Protein AF-A0A507BYJ5-F1 (afdb_monomer)

Secondary structure (DSSP, 8-state):
----PPPSSPPPHHHHHHHHSPPPGGGGSBPPPPTTS-TTSPPP--BSS-HHHHHHHHHHHHHTT--HHHH-TTS------------------HHHHHHHHHHHHHHHHHHHHHHHHHHHHHHHHHHHHHTS-----

Mean predicted aligned error: 16.83 Å

Solvent-accessible surface area (backbone atoms only — not comparable to full-atom values): 8728 Å² total; per-residue (Å²): 132,86,83,82,72,81,67,96,59,82,83,50,70,69,45,52,52,42,65,76,50,68,73,61,65,70,38,65,38,65,47,76,82,62,86,89,55,62,85,87,57,91,79,78,75,48,45,78,51,47,68,66,60,50,51,49,41,43,54,49,32,46,75,70,72,42,60,44,71,75,74,38,80,57,57,77,75,73,70,68,76,62,75,72,80,72,74,62,77,74,77,69,60,66,69,60,60,49,46,58,58,48,52,53,53,49,53,58,48,60,69,48,42,66,60,52,52,52,51,51,54,50,52,53,49,52,52,55,59,72,65,54,75,87,74,92,124

Radius of gyration: 38.82 Å; Cα contacts (8 Å, |Δi|>4): 51; chains: 1; bounding box: 71×46×108 Å

Organism: NCBI:txid1806994

pLDDT: mean 78.07, std 11.94, range [41.19, 93.31]

Foldseek 3Di:
DPDQDDDPDDDDPVLVVCLVVPDDLQLQDFDDDDPPDPPPDDDDRDRNQDPVSLVSNCSVCVVVVHDCCVSHVNHPPPPPVPVPPCPVVPPDDPVVVVVVVVVVVVVVVVVCVVVVVVVVVVVVVVVVVVPPDPDDD

Structure (mmCIF, N/CA/C/O backbone):
data_AF-A0A507BYJ5-F1
#
_entry.id   AF-A0A507BYJ5-F1
#
loop_
_atom_site.group_PDB
_atom_site.id
_atom_site.type_symbol
_atom_site.label_atom_id
_atom_site.label_alt_id
_atom_site.label_comp_id
_atom_site.label_asym_id
_atom_site.label_entity_id
_atom_site.label_seq_id
_atom_site.pdbx_PDB_ins_code
_atom_site.Cartn_x
_atom_site.Cartn_y
_atom_site.Cartn_z
_atom_site.occupancy
_atom_site.B_iso_or_equiv
_atom_site.auth_seq_id
_atom_site.auth_comp_id
_atom_site.auth_asym_id
_atom_site.auth_atom_id
_atom_site.pdbx_PDB_model_num
ATOM 1 N N . MET A 1 1 ? 11.817 -17.003 2.195 1.00 41.19 1 MET A N 1
ATOM 2 C CA . MET A 1 1 ? 11.509 -17.095 0.751 1.00 41.19 1 MET A CA 1
ATOM 3 C C . MET A 1 1 ? 10.230 -16.314 0.474 1.00 41.19 1 MET A C 1
ATOM 5 O O . MET A 1 1 ? 9.255 -16.534 1.181 1.00 41.19 1 MET A O 1
ATOM 9 N N . ARG A 1 2 ? 10.224 -15.365 -0.475 1.00 55.34 2 ARG A N 1
ATOM 10 C CA . ARG A 1 2 ? 8.970 -14.740 -0.938 1.00 55.34 2 ARG A CA 1
ATOM 11 C C . ARG A 1 2 ? 8.248 -15.761 -1.820 1.00 55.34 2 ARG A C 1
ATOM 13 O O . ARG A 1 2 ? 8.829 -16.216 -2.798 1.00 55.34 2 ARG A O 1
ATOM 20 N N . TYR A 1 3 ? 7.020 -16.131 -1.470 1.00 53.47 3 TYR A N 1
ATOM 21 C CA . TYR A 1 3 ? 6.200 -16.995 -2.317 1.00 53.47 3 TYR A CA 1
ATOM 22 C C . TYR A 1 3 ? 5.860 -16.246 -3.607 1.00 53.47 3 TYR A C 1
ATOM 24 O O . TYR A 1 3 ? 5.160 -15.231 -3.566 1.00 53.47 3 TYR A O 1
ATOM 32 N N . MET A 1 4 ? 6.362 -16.724 -4.745 1.00 57.75 4 MET A N 1
ATOM 33 C CA . MET A 1 4 ? 5.900 -16.236 -6.039 1.00 57.75 4 MET A CA 1
ATOM 34 C C . MET A 1 4 ? 4.479 -16.721 -6.256 1.00 57.75 4 MET A C 1
ATOM 36 O O . MET A 1 4 ? 4.217 -17.918 -6.340 1.00 57.75 4 MET A O 1
ATOM 40 N N . ARG A 1 5 ? 3.544 -15.776 -6.320 1.00 66.38 5 ARG A N 1
ATOM 41 C CA . ARG A 1 5 ? 2.205 -16.065 -6.814 1.00 66.38 5 ARG A CA 1
ATOM 42 C C . ARG A 1 5 ? 2.271 -16.029 -8.329 1.00 66.38 5 ARG A C 1
ATOM 44 O O . ARG A 1 5 ? 2.596 -14.985 -8.892 1.00 66.38 5 ARG A O 1
ATOM 51 N N . PHE A 1 6 ? 1.953 -17.152 -8.964 1.00 68.94 6 PHE A N 1
ATOM 52 C CA . PHE A 1 6 ? 1.714 -17.164 -10.399 1.00 68.94 6 PHE A CA 1
ATOM 53 C C . PHE A 1 6 ? 0.636 -16.122 -10.729 1.00 68.94 6 PHE A C 1
ATOM 55 O O . PHE A 1 6 ? -0.379 -16.043 -10.022 1.00 68.94 6 PHE A O 1
ATOM 62 N N . PRO A 1 7 ? 0.870 -15.267 -11.735 1.00 72.62 7 PRO A N 1
ATOM 63 C CA . PRO A 1 7 ? -0.080 -14.233 -12.092 1.00 72.62 7 PRO A CA 1
ATOM 64 C C . PRO A 1 7 ? -1.361 -14.892 -12.611 1.00 72.62 7 PRO A C 1
ATOM 66 O O . PRO A 1 7 ? -1.322 -15.903 -13.308 1.00 72.62 7 PRO A O 1
ATOM 69 N N . LYS A 1 8 ? -2.515 -14.322 -12.250 1.00 80.69 8 LYS A N 1
ATOM 70 C CA . LYS A 1 8 ? -3.825 -14.829 -12.697 1.00 80.69 8 LYS A CA 1
ATOM 71 C C . LYS A 1 8 ? -4.033 -14.654 -14.202 1.00 80.69 8 LYS A C 1
ATOM 73 O O . LYS A 1 8 ? -4.816 -15.380 -14.799 1.00 80.69 8 LYS A O 1
ATOM 78 N N . THR A 1 9 ? -3.357 -13.673 -14.785 1.00 82.06 9 THR A N 1
ATOM 79 C CA . THR A 1 9 ? -3.385 -13.356 -16.210 1.00 82.06 9 THR A CA 1
ATOM 80 C C . THR A 1 9 ? -1.970 -13.441 -16.767 1.00 82.06 9 THR A C 1
ATOM 82 O O . THR A 1 9 ? -1.030 -13.054 -16.064 1.00 82.06 9 THR A O 1
ATOM 85 N N . PRO A 1 10 ? -1.796 -13.914 -18.011 1.00 82.56 10 PRO A N 1
ATOM 86 C CA . PRO A 1 10 ? -0.491 -13.892 -18.648 1.00 82.56 10 PRO A CA 1
ATOM 87 C C . PRO A 1 10 ? 0.017 -12.447 -18.765 1.00 82.56 10 PRO A C 1
ATOM 89 O O . PRO A 1 10 ? -0.785 -11.504 -18.806 1.00 82.56 10 PRO A O 1
ATOM 92 N N . PRO A 1 11 ? 1.341 -12.252 -18.800 1.00 84.62 11 PRO A N 1
ATOM 93 C CA . PRO A 1 11 ? 1.901 -10.932 -19.014 1.00 84.62 11 PRO A CA 1
ATOM 94 C C . PRO A 1 11 ? 1.516 -10.384 -20.382 1.00 84.62 11 PRO A C 1
ATOM 96 O O . PRO A 1 11 ? 1.477 -11.108 -21.371 1.00 84.62 11 PRO A O 1
ATOM 99 N N . SER A 1 12 ? 1.246 -9.084 -20.429 1.00 88.75 12 SER A N 1
ATOM 100 C CA . SER A 1 12 ? 0.931 -8.391 -21.678 1.00 88.75 12 SER A CA 1
ATOM 101 C C . SER A 1 12 ? 2.126 -8.369 -22.643 1.00 88.75 12 SER A C 1
ATOM 103 O O . SER A 1 12 ? 3.280 -8.290 -22.210 1.00 88.75 12 SER A O 1
ATOM 105 N N . ASP A 1 13 ? 1.867 -8.299 -23.948 1.00 88.88 13 ASP A N 1
ATOM 106 C CA . ASP A 1 13 ? 2.921 -8.136 -24.965 1.00 88.88 13 ASP A CA 1
ATOM 107 C C . ASP A 1 13 ? 3.791 -6.905 -24.700 1.00 88.88 13 ASP A C 1
ATOM 109 O O . ASP A 1 13 ? 5.009 -6.926 -24.867 1.00 88.88 13 ASP A O 1
ATOM 113 N N . ARG A 1 14 ? 3.177 -5.833 -24.184 1.00 86.81 14 ARG A N 1
ATOM 114 C CA . ARG A 1 14 ? 3.893 -4.629 -23.760 1.00 86.81 14 ARG A CA 1
ATOM 115 C C . ARG A 1 14 ? 4.905 -4.925 -22.655 1.00 86.81 14 ARG A C 1
ATOM 117 O O . ARG A 1 14 ? 6.011 -4.402 -22.705 1.00 86.81 14 ARG A O 1
ATOM 124 N N . THR A 1 15 ? 4.542 -5.727 -21.654 1.00 86.44 15 THR A N 1
ATOM 125 C CA . THR A 1 15 ? 5.474 -6.112 -20.581 1.00 86.44 15 THR A CA 1
ATOM 126 C C . THR A 1 15 ? 6.597 -6.994 -21.105 1.00 86.44 15 THR A C 1
ATOM 128 O O . THR A 1 15 ? 7.743 -6.754 -20.746 1.00 86.44 15 THR A O 1
ATOM 131 N N . LEU A 1 16 ? 6.307 -7.927 -22.016 1.00 88.38 16 LEU A N 1
ATOM 132 C CA . LEU A 1 16 ? 7.328 -8.768 -22.646 1.00 88.38 16 LEU A CA 1
ATOM 133 C C . LEU A 1 16 ? 8.323 -7.934 -23.465 1.00 88.38 16 LEU A C 1
ATOM 135 O O . LEU A 1 16 ? 9.533 -8.074 -23.299 1.00 88.38 16 LEU A O 1
ATOM 139 N N . ALA A 1 17 ? 7.826 -6.982 -24.258 1.00 88.44 17 ALA A N 1
ATOM 140 C CA . ALA A 1 17 ? 8.663 -6.066 -25.029 1.00 88.44 17 ALA A CA 1
ATOM 141 C C . ALA A 1 17 ? 9.574 -5.196 -24.144 1.00 88.44 17 ALA A C 1
ATOM 143 O O . ALA A 1 17 ? 10.690 -4.870 -24.541 1.00 88.44 17 ALA A O 1
ATOM 144 N N . LEU A 1 18 ? 9.120 -4.819 -22.943 1.00 87.00 18 LEU A N 1
ATOM 145 C CA . LEU A 1 18 ? 9.914 -4.041 -21.985 1.00 87.00 18 LEU A CA 1
ATOM 146 C C . LEU A 1 18 ? 10.977 -4.882 -21.259 1.00 87.00 18 LEU A C 1
ATOM 148 O O . LEU A 1 18 ? 11.958 -4.324 -20.772 1.00 87.00 18 LEU A O 1
ATOM 152 N N . ILE A 1 19 ? 10.791 -6.201 -21.156 1.00 85.75 19 ILE A N 1
ATOM 153 C CA . ILE A 1 19 ? 11.807 -7.114 -20.606 1.00 85.75 19 ILE A CA 1
ATOM 154 C C . ILE A 1 19 ? 12.930 -7.320 -21.622 1.00 85.75 19 ILE A C 1
ATOM 156 O O . ILE A 1 19 ? 14.098 -7.304 -21.239 1.00 85.75 19 ILE A O 1
ATOM 160 N N . ASP A 1 20 ? 12.570 -7.481 -22.898 1.00 87.50 20 ASP A N 1
ATOM 161 C CA . ASP A 1 20 ? 13.517 -7.608 -24.010 1.00 87.50 20 ASP A CA 1
ATOM 162 C C . ASP A 1 20 ? 14.296 -6.299 -24.228 1.00 87.50 20 ASP A C 1
ATOM 164 O O . ASP A 1 20 ? 15.525 -6.271 -24.270 1.00 87.50 20 ASP A O 1
ATOM 168 N N . LYS A 1 21 ? 13.580 -5.167 -24.265 1.00 87.25 21 LYS A N 1
ATOM 169 C CA . LYS A 1 21 ? 14.160 -3.828 -24.431 1.00 87.25 21 LYS A CA 1
ATOM 170 C C . LYS A 1 21 ? 14.108 -3.055 -23.124 1.00 87.25 21 LYS A C 1
ATOM 172 O O . LYS A 1 21 ? 13.168 -2.298 -22.870 1.00 87.25 21 LYS A O 1
ATOM 177 N N . ILE A 1 22 ? 15.159 -3.220 -22.324 1.00 83.44 22 ILE A N 1
ATOM 178 C CA . ILE A 1 22 ? 15.270 -2.604 -20.999 1.00 83.44 22 ILE A CA 1
ATOM 179 C C . ILE A 1 22 ? 15.063 -1.074 -21.093 1.00 83.44 22 ILE A C 1
ATOM 181 O O . ILE A 1 22 ? 15.803 -0.383 -21.804 1.00 83.44 22 ILE A O 1
ATOM 185 N N . PRO A 1 23 ? 14.081 -0.510 -20.362 1.00 83.38 23 PRO A N 1
ATOM 186 C CA . PRO A 1 23 ? 13.827 0.924 -20.343 1.00 83.38 23 PRO A CA 1
ATOM 187 C C . PRO A 1 23 ? 15.013 1.720 -19.798 1.00 83.38 23 PRO A C 1
ATOM 189 O O . PRO A 1 23 ? 15.694 1.299 -18.860 1.00 83.38 23 PRO A O 1
ATOM 192 N N . LYS A 1 24 ? 15.200 2.939 -20.316 1.00 83.75 24 LYS A N 1
ATOM 193 C CA . LYS A 1 24 ? 16.185 3.892 -19.782 1.00 83.75 24 LYS A CA 1
ATOM 194 C C . LYS A 1 24 ? 15.873 4.240 -18.321 1.00 83.75 24 LYS A C 1
ATOM 196 O O . LYS A 1 24 ? 14.711 4.323 -17.929 1.00 83.75 24 LYS A O 1
ATOM 201 N N . ALA A 1 25 ? 16.907 4.569 -17.546 1.00 79.69 25 ALA A N 1
ATOM 202 C CA . ALA A 1 25 ? 16.799 4.954 -16.133 1.00 79.69 25 ALA A CA 1
ATOM 203 C C . ALA A 1 25 ? 15.774 6.075 -15.857 1.00 79.69 25 ALA A C 1
ATOM 205 O O . ALA A 1 25 ? 15.150 6.124 -14.798 1.00 79.69 25 ALA A O 1
ATOM 206 N N . THR A 1 26 ? 15.589 6.981 -16.819 1.00 79.56 26 THR A N 1
ATOM 207 C CA . THR A 1 26 ? 14.637 8.096 -16.741 1.00 79.56 26 THR A CA 1
ATOM 208 C C . THR A 1 26 ? 13.178 7.645 -16.725 1.00 79.56 26 THR A C 1
ATOM 210 O O . THR A 1 26 ? 12.343 8.361 -16.181 1.00 79.56 26 THR A O 1
ATOM 213 N N . ALA A 1 27 ? 12.865 6.463 -17.259 1.00 82.50 27 ALA A N 1
ATOM 214 C CA . ALA A 1 27 ? 11.498 5.954 -17.340 1.00 82.50 27 ALA A CA 1
ATOM 215 C C . ALA A 1 27 ? 10.934 5.524 -15.971 1.00 82.50 27 ALA A C 1
ATOM 217 O O . ALA A 1 27 ? 9.716 5.535 -15.773 1.00 82.50 27 ALA A O 1
ATOM 218 N N . TYR A 1 28 ? 11.816 5.194 -15.022 1.00 79.31 28 TYR A N 1
ATOM 219 C CA . TYR A 1 28 ? 11.471 4.795 -13.653 1.00 79.31 28 TYR A CA 1
ATOM 220 C C . TYR A 1 28 ? 11.324 5.981 -12.694 1.00 79.31 28 TYR A C 1
ATOM 222 O O . TYR A 1 28 ? 10.762 5.839 -11.609 1.00 79.31 28 TYR A O 1
ATOM 230 N N . LYS A 1 29 ? 11.837 7.158 -13.072 1.00 79.25 29 LYS A N 1
ATOM 231 C CA . LYS A 1 29 ? 11.838 8.352 -12.223 1.00 79.25 29 LYS A CA 1
ATOM 232 C C . LYS A 1 29 ? 10.622 9.233 -12.527 1.00 79.25 29 LYS A C 1
ATOM 234 O O . LYS A 1 29 ? 10.192 9.318 -13.680 1.00 79.25 29 LYS A O 1
ATOM 239 N N . PRO A 1 30 ? 10.055 9.917 -11.518 1.00 79.12 30 PRO A N 1
ATOM 240 C CA . PRO A 1 30 ? 9.009 10.900 -11.758 1.00 79.12 30 PRO A CA 1
ATOM 241 C C . PRO A 1 30 ? 9.549 12.025 -12.638 1.00 79.12 30 PRO A C 1
ATOM 243 O O . PRO A 1 30 ? 10.633 12.558 -12.393 1.00 79.12 30 PRO A O 1
ATOM 246 N N . ARG A 1 31 ? 8.776 12.399 -13.660 1.00 80.31 31 ARG A N 1
ATOM 247 C CA . ARG A 1 31 ? 9.151 13.482 -14.565 1.00 80.31 31 ARG A CA 1
ATOM 248 C C . ARG A 1 31 ? 9.183 14.803 -13.799 1.00 80.31 31 ARG A C 1
ATOM 250 O O . ARG A 1 31 ? 8.217 15.165 -13.114 1.00 80.31 31 ARG A O 1
ATOM 257 N N . THR A 1 32 ? 10.296 15.520 -13.920 1.00 80.25 32 THR A N 1
ATOM 258 C CA . THR A 1 32 ? 10.415 16.884 -13.409 1.00 80.25 32 THR A CA 1
ATOM 259 C C . THR A 1 32 ? 9.459 17.800 -14.163 1.00 80.25 32 THR A C 1
ATOM 261 O O . THR A 1 32 ? 9.127 17.563 -15.328 1.00 80.25 32 THR A O 1
ATOM 264 N N . ARG A 1 33 ? 8.964 18.830 -13.472 1.00 80.50 33 ARG A N 1
ATOM 265 C CA . ARG A 1 33 ? 8.148 19.861 -14.110 1.00 80.50 33 ARG A CA 1
ATOM 266 C C . ARG A 1 33 ? 9.005 20.555 -15.182 1.00 80.50 33 ARG A C 1
ATOM 268 O O . ARG A 1 33 ? 10.131 20.931 -14.856 1.00 80.50 33 ARG A O 1
ATOM 275 N N . PRO A 1 34 ? 8.517 20.709 -16.425 1.00 82.44 34 PRO A N 1
ATOM 276 C CA . PRO A 1 34 ? 9.224 21.489 -17.431 1.00 82.44 34 PRO A CA 1
ATOM 277 C C . PRO A 1 34 ?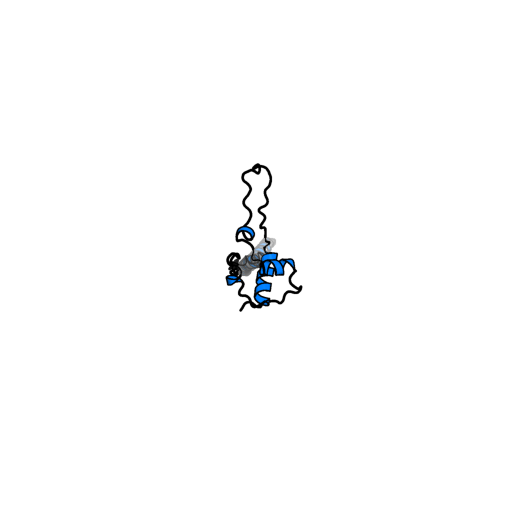 9.346 22.945 -16.972 1.00 82.44 34 PRO A C 1
ATOM 279 O O . PRO A 1 34 ? 8.394 23.492 -16.415 1.00 82.44 34 PRO A O 1
ATOM 282 N N . VAL A 1 35 ? 10.515 23.549 -17.194 1.00 79.69 35 VAL A N 1
ATOM 283 C CA . VAL A 1 35 ? 10.825 24.919 -16.745 1.00 79.69 35 VAL A CA 1
ATOM 284 C C . VAL A 1 35 ? 9.937 25.946 -17.453 1.00 79.69 35 VAL A C 1
ATOM 286 O O . VAL A 1 35 ? 9.487 26.900 -16.829 1.00 79.69 35 VAL A O 1
ATOM 289 N N . ASP A 1 36 ? 9.583 25.678 -18.710 1.00 82.44 36 ASP A N 1
ATOM 290 C CA . ASP A 1 36 ? 8.764 26.562 -19.550 1.00 82.44 36 ASP A CA 1
ATOM 291 C C . ASP A 1 36 ? 7.272 26.556 -19.170 1.00 82.44 36 ASP A C 1
ATOM 293 O O . ASP A 1 36 ? 6.470 27.323 -19.706 1.00 82.44 36 ASP A O 1
ATOM 297 N N . LEU A 1 37 ? 6.860 25.671 -18.256 1.00 80.50 37 LEU A N 1
ATOM 298 C CA . LEU A 1 37 ? 5.459 25.518 -17.888 1.00 80.50 37 LEU A CA 1
ATOM 299 C C . LEU A 1 37 ? 5.082 26.474 -16.756 1.00 80.50 37 LEU A C 1
ATOM 301 O O . LEU A 1 37 ? 5.407 26.219 -15.592 1.00 80.50 37 LEU A O 1
ATOM 305 N N . ASN A 1 38 ? 4.312 27.510 -17.105 1.00 81.31 38 ASN A N 1
ATOM 306 C CA . ASN A 1 38 ? 3.801 28.545 -16.202 1.00 81.31 38 ASN A CA 1
ATOM 307 C C . ASN A 1 38 ? 3.394 27.983 -14.827 1.00 81.31 38 ASN A C 1
ATOM 309 O O . ASN A 1 38 ? 2.554 27.082 -14.757 1.00 81.31 38 ASN A O 1
ATOM 313 N N . SER A 1 39 ? 3.983 28.517 -13.750 1.00 78.44 39 SER A N 1
ATOM 314 C CA . SER A 1 39 ? 3.877 28.041 -12.359 1.00 78.44 39 SER A CA 1
ATOM 315 C C . SER A 1 39 ? 2.444 27.820 -11.872 1.00 78.44 39 SER A C 1
ATOM 317 O O . SER A 1 39 ? 2.211 26.898 -11.086 1.00 78.44 39 SER A O 1
ATOM 319 N N . TYR A 1 40 ? 1.493 28.599 -12.391 1.00 78.44 40 TYR A N 1
ATOM 320 C CA . TYR A 1 40 ? 0.074 28.552 -12.028 1.00 78.44 40 TYR A CA 1
ATOM 321 C C . TYR A 1 40 ? -0.700 27.371 -12.625 1.00 78.44 40 TYR A C 1
ATOM 323 O O . TYR A 1 40 ? -1.787 27.052 -12.149 1.00 78.44 40 TYR A O 1
ATOM 331 N N . LEU A 1 41 ? -0.157 26.687 -13.638 1.00 79.56 41 LEU A N 1
ATOM 332 C CA . LEU A 1 41 ? -0.785 25.480 -14.167 1.00 79.56 41 LEU A CA 1
ATOM 333 C C . LEU A 1 41 ? -0.514 24.288 -13.236 1.00 79.56 41 LEU A C 1
ATOM 335 O O . LEU A 1 41 ? 0.642 24.062 -12.851 1.00 79.56 41 LEU A O 1
ATOM 339 N N . PRO A 1 42 ? -1.542 23.495 -12.887 1.00 75.62 42 PRO A N 1
ATOM 340 C CA . PRO A 1 42 ? -1.355 22.289 -12.098 1.00 75.62 42 PRO A CA 1
ATOM 341 C C . PRO A 1 42 ? -0.528 21.270 -12.892 1.00 75.62 42 PRO A C 1
ATOM 343 O O . PRO A 1 42 ? -0.939 20.794 -13.948 1.00 75.62 42 PRO A O 1
ATOM 346 N N . TRP A 1 43 ? 0.643 20.904 -12.369 1.00 77.25 43 TRP A N 1
ATOM 347 C CA . TRP A 1 43 ? 1.486 19.850 -12.934 1.00 77.25 43 TRP A CA 1
ATOM 348 C C . TRP A 1 43 ? 1.345 18.567 -12.120 1.00 77.25 43 TRP A C 1
ATOM 350 O O . TRP A 1 43 ? 1.666 18.533 -10.929 1.00 77.25 43 TRP A O 1
ATOM 360 N N . ARG A 1 44 ? 0.911 17.479 -12.763 1.00 74.75 44 ARG A N 1
ATOM 361 C CA . ARG A 1 44 ? 0.950 16.144 -12.158 1.00 74.75 44 ARG A CA 1
ATOM 362 C C . ARG A 1 44 ? 2.300 15.503 -12.455 1.00 74.75 44 ARG A C 1
ATOM 364 O O . ARG A 1 44 ? 2.664 15.318 -13.612 1.00 74.75 44 ARG A O 1
ATOM 371 N N . LYS A 1 45 ? 3.030 15.123 -11.404 1.00 74.00 45 LYS A N 1
ATOM 372 C CA . LYS A 1 45 ? 4.238 14.299 -11.538 1.00 74.00 45 LYS A CA 1
ATOM 373 C C . LYS A 1 45 ? 3.830 12.928 -12.074 1.00 74.00 45 LYS A C 1
ATOM 375 O O . LYS A 1 45 ? 3.281 12.113 -11.340 1.00 74.00 45 LYS A O 1
ATOM 380 N N . THR A 1 46 ? 4.080 12.685 -13.352 1.00 71.00 46 THR A N 1
ATOM 381 C CA . THR A 1 46 ? 3.850 11.383 -13.982 1.00 71.00 46 THR A CA 1
ATOM 382 C C . THR A 1 46 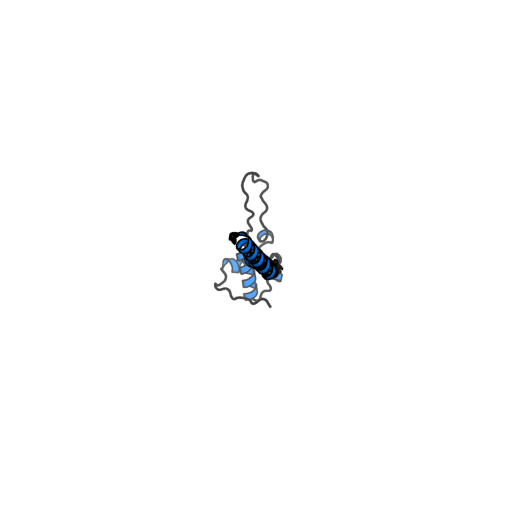? 5.154 10.600 -14.042 1.00 71.00 46 THR A C 1
ATOM 384 O O . THR A 1 46 ? 6.196 11.154 -14.399 1.00 71.00 46 THR A O 1
ATOM 387 N N . ILE A 1 47 ? 5.095 9.308 -13.733 1.00 76.62 47 ILE A N 1
ATOM 388 C CA . ILE A 1 47 ? 6.170 8.355 -14.030 1.00 76.62 47 ILE A CA 1
ATOM 389 C C . ILE A 1 47 ? 5.828 7.713 -15.380 1.00 76.62 47 ILE A C 1
ATOM 391 O O . ILE A 1 47 ? 4.664 7.394 -15.616 1.00 76.62 47 ILE A O 1
ATOM 395 N N . GLN A 1 48 ? 6.805 7.554 -16.281 1.00 78.25 48 GLN A N 1
ATOM 396 C CA . GLN A 1 48 ? 6.552 6.954 -17.602 1.00 78.25 48 GLN A CA 1
ATOM 397 C C . GLN A 1 48 ? 6.152 5.476 -17.489 1.00 78.25 48 GLN A C 1
ATOM 399 O O . GLN A 1 48 ? 5.269 5.014 -18.211 1.00 78.25 48 GLN A O 1
ATOM 404 N N . LEU A 1 49 ? 6.779 4.748 -16.561 1.00 83.50 49 LEU A N 1
ATOM 405 C CA . LEU A 1 49 ? 6.409 3.386 -16.189 1.00 83.50 49 LEU A CA 1
ATOM 406 C C . LEU A 1 49 ? 5.669 3.394 -14.859 1.00 83.50 49 LEU A C 1
ATOM 408 O O . LEU A 1 49 ? 6.243 3.721 -13.821 1.00 83.50 49 LEU A O 1
ATOM 412 N N . SER A 1 50 ? 4.397 3.009 -14.884 1.00 83.00 50 SER A N 1
ATOM 413 C CA . SER A 1 50 ? 3.607 2.874 -13.663 1.00 83.00 50 SER A CA 1
ATOM 414 C C . SER A 1 50 ? 4.188 1.798 -12.738 1.00 83.00 50 SER A C 1
ATOM 416 O O . SER A 1 50 ? 4.823 0.847 -13.198 1.00 83.00 50 SER A O 1
ATOM 418 N N . TYR A 1 51 ? 3.946 1.924 -11.432 1.00 82.06 51 TYR A N 1
ATOM 419 C CA . TYR A 1 51 ? 4.411 0.939 -10.453 1.00 82.06 51 TYR A CA 1
ATOM 420 C C . TYR A 1 51 ? 3.864 -0.470 -10.730 1.00 82.06 51 TYR A C 1
ATOM 422 O O . TYR A 1 51 ? 4.579 -1.451 -10.558 1.00 82.06 51 TYR A O 1
ATOM 430 N N . THR A 1 52 ? 2.624 -0.583 -11.209 1.00 82.62 52 THR A N 1
ATOM 431 C CA . THR A 1 52 ? 2.027 -1.878 -11.566 1.00 82.62 52 THR A CA 1
ATOM 432 C C . THR A 1 52 ? 2.766 -2.519 -12.736 1.00 82.62 52 THR A C 1
ATOM 434 O O . THR A 1 52 ? 3.171 -3.670 -12.638 1.00 82.62 52 THR A O 1
ATOM 437 N N . THR A 1 53 ? 3.060 -1.751 -13.789 1.00 84.69 53 THR A N 1
ATOM 438 C CA . THR A 1 53 ? 3.867 -2.232 -14.922 1.00 84.69 53 THR A CA 1
ATOM 439 C C . THR A 1 53 ? 5.266 -2.659 -14.479 1.00 84.69 53 TH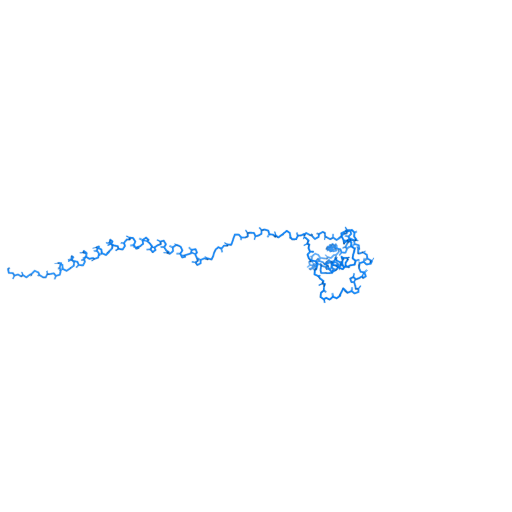R A C 1
ATOM 441 O O . THR A 1 53 ? 5.779 -3.666 -14.954 1.00 84.69 53 THR A O 1
ATOM 444 N N . GLN A 1 54 ? 5.878 -1.922 -13.549 1.00 84.75 54 GLN A N 1
ATOM 445 C CA . GLN A 1 54 ? 7.161 -2.310 -12.966 1.00 84.75 54 GLN A CA 1
ATOM 446 C C . GLN A 1 54 ? 7.033 -3.638 -12.189 1.00 84.75 54 GLN A C 1
ATOM 448 O O . GLN A 1 54 ? 7.816 -4.562 -12.387 1.00 84.75 54 GLN A O 1
ATOM 453 N N . GLN A 1 55 ? 6.012 -3.801 -11.351 1.00 83.00 55 GLN A N 1
ATOM 454 C CA . GLN A 1 55 ? 5.782 -5.063 -10.643 1.00 83.00 55 GLN A CA 1
ATOM 455 C C . GLN A 1 55 ? 5.599 -6.245 -11.606 1.00 83.00 55 GLN A C 1
ATOM 457 O O . GLN A 1 55 ? 6.148 -7.320 -11.365 1.00 83.00 55 GLN A O 1
ATOM 462 N N . ASP A 1 56 ? 4.867 -6.042 -12.699 1.00 85.69 56 ASP A N 1
ATOM 463 C CA . ASP A 1 56 ? 4.638 -7.078 -13.702 1.00 85.69 56 ASP A CA 1
ATOM 464 C C . ASP A 1 56 ? 5.938 -7.455 -14.413 1.00 85.69 56 ASP A C 1
ATOM 466 O O . ASP A 1 56 ? 6.253 -8.639 -14.500 1.00 85.69 56 ASP A O 1
ATOM 470 N N . MET A 1 57 ? 6.748 -6.478 -14.837 1.00 86.50 57 MET A N 1
ATOM 471 C CA . MET A 1 57 ? 8.086 -6.723 -15.401 1.00 86.50 57 MET A CA 1
ATOM 472 C C . MET A 1 57 ? 8.995 -7.490 -14.432 1.00 86.50 57 MET A C 1
ATOM 474 O O . MET A 1 57 ? 9.724 -8.392 -14.834 1.00 86.50 57 MET A O 1
ATOM 478 N N . TYR A 1 58 ? 8.937 -7.153 -13.144 1.00 85.62 58 TYR A N 1
ATOM 479 C CA . TYR A 1 58 ? 9.716 -7.834 -12.117 1.00 85.62 58 TYR A CA 1
ATOM 480 C C . TYR A 1 58 ? 9.284 -9.296 -11.982 1.00 85.62 58 TYR A C 1
ATOM 482 O O . TYR A 1 58 ? 10.111 -10.195 -12.072 1.00 85.62 58 TYR A O 1
ATOM 490 N N . ASN A 1 59 ? 7.984 -9.550 -11.825 1.00 84.62 59 ASN A N 1
ATOM 491 C CA . ASN A 1 59 ? 7.454 -10.903 -11.662 1.00 84.62 59 ASN A CA 1
ATOM 492 C C . ASN A 1 59 ? 7.708 -11.771 -12.902 1.00 84.62 59 ASN A C 1
ATOM 494 O O . ASN A 1 59 ? 8.061 -12.940 -12.783 1.00 84.62 59 ASN A O 1
ATOM 498 N N . THR A 1 60 ? 7.544 -11.197 -14.090 1.00 87.06 60 THR A N 1
ATOM 499 C CA . THR A 1 60 ? 7.740 -11.887 -15.372 1.00 87.06 60 THR A CA 1
ATOM 500 C C . THR A 1 60 ? 9.192 -12.228 -15.645 1.00 87.06 60 THR A C 1
ATOM 502 O O . THR A 1 60 ? 9.458 -13.340 -16.089 1.00 87.06 60 THR A O 1
ATOM 505 N N . ALA A 1 61 ? 10.131 -11.337 -15.317 1.00 86.56 61 ALA A N 1
ATOM 506 C CA . ALA A 1 61 ? 11.553 -11.655 -15.374 1.00 86.56 61 ALA A CA 1
ATOM 507 C C . ALA A 1 61 ? 11.878 -12.867 -14.491 1.00 86.56 61 ALA A C 1
ATOM 509 O O . ALA A 1 61 ? 12.571 -13.774 -14.945 1.00 86.56 61 ALA A O 1
ATOM 510 N N . ILE A 1 62 ? 11.299 -12.949 -13.285 1.00 84.94 62 ILE A N 1
ATOM 511 C CA . ILE A 1 62 ? 11.537 -14.118 -12.436 1.00 84.94 62 ILE A CA 1
ATOM 512 C C . ILE A 1 62 ? 10.902 -15.392 -13.006 1.00 84.94 62 ILE A C 1
ATOM 514 O O . ILE A 1 62 ? 11.525 -16.450 -12.966 1.00 84.94 62 ILE A O 1
ATOM 518 N N . LEU A 1 63 ? 9.688 -15.309 -13.563 1.00 85.50 63 LEU A N 1
ATOM 519 C CA . LEU A 1 63 ? 9.045 -16.448 -14.234 1.00 85.50 63 LEU A CA 1
ATOM 520 C C . LEU A 1 63 ? 9.859 -16.949 -15.434 1.00 85.50 63 LEU A C 1
ATOM 522 O O . LEU A 1 63 ? 9.871 -18.146 -15.702 1.00 85.50 63 LEU A O 1
ATOM 526 N N . ALA A 1 64 ? 10.558 -16.049 -16.125 1.00 84.75 64 ALA A N 1
ATOM 527 C CA . ALA A 1 64 ? 11.472 -16.375 -17.214 1.00 84.75 64 ALA A CA 1
ATOM 528 C C . ALA A 1 64 ? 12.843 -16.901 -16.734 1.00 84.75 64 ALA A C 1
ATOM 530 O O . ALA A 1 64 ? 13.704 -17.190 -17.560 1.00 84.75 64 ALA A O 1
ATOM 531 N N . GLY A 1 65 ? 13.072 -17.014 -15.420 1.00 83.38 65 GLY A N 1
ATOM 532 C CA . GLY A 1 65 ? 14.346 -17.458 -14.843 1.00 83.38 65 GLY A CA 1
ATOM 533 C C . GLY A 1 65 ? 15.453 -16.397 -14.853 1.00 83.38 65 GLY A C 1
ATOM 534 O O . GLY A 1 65 ? 16.611 -16.720 -14.595 1.00 83.38 65 GLY A O 1
ATOM 535 N N . LEU A 1 66 ? 15.120 -15.136 -15.134 1.00 85.00 66 LEU A N 1
ATOM 536 C CA . LEU A 1 66 ? 16.054 -14.01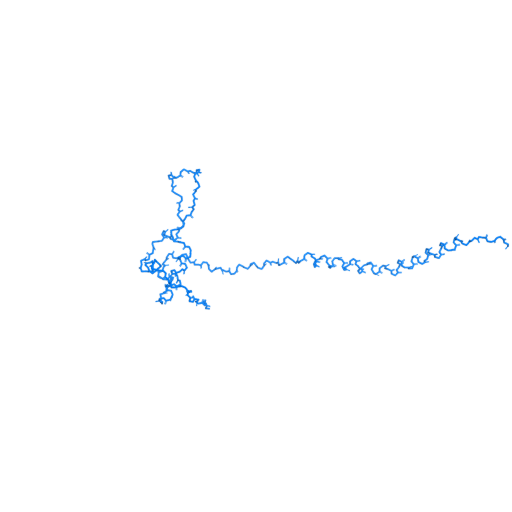2 -15.096 1.00 85.00 66 LEU A CA 1
ATOM 537 C C . LEU A 1 66 ? 16.125 -13.435 -13.676 1.00 85.00 66 LEU A C 1
ATOM 539 O O . LEU A 1 66 ? 15.118 -13.354 -12.974 1.00 85.00 66 LEU A O 1
ATOM 543 N N . ASP A 1 67 ? 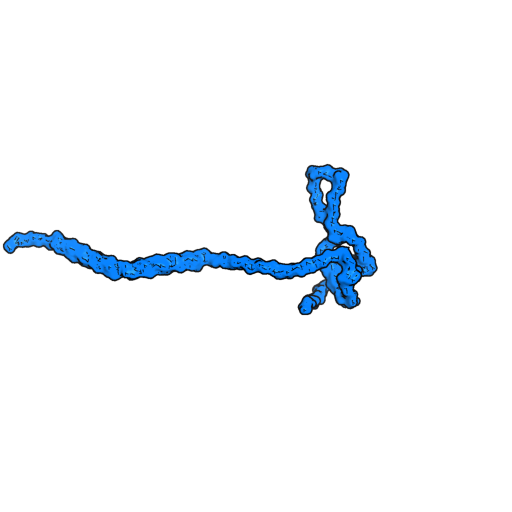17.309 -12.976 -13.263 1.00 84.75 67 ASP A N 1
ATOM 544 C CA . ASP A 1 67 ? 17.474 -12.205 -12.026 1.00 84.75 67 ASP A CA 1
ATOM 545 C C . ASP A 1 67 ? 17.062 -10.743 -12.283 1.00 84.75 67 ASP A C 1
ATOM 547 O O . ASP A 1 67 ? 17.806 -10.016 -12.951 1.00 84.75 67 ASP A O 1
ATOM 551 N N . PRO A 1 68 ? 15.910 -10.264 -11.770 1.00 81.44 68 PRO A N 1
ATOM 552 C CA . PRO A 1 68 ? 15.402 -8.939 -12.116 1.00 81.44 68 PRO A CA 1
ATOM 553 C C . PRO A 1 68 ? 16.289 -7.810 -11.594 1.00 81.44 68 PRO A C 1
ATOM 555 O O . PRO A 1 68 ? 16.280 -6.722 -12.158 1.00 81.44 68 PRO A O 1
ATOM 558 N N . ILE A 1 69 ? 17.046 -8.046 -10.517 1.00 80.69 69 ILE A N 1
ATOM 559 C CA . ILE A 1 69 ? 17.927 -7.032 -9.924 1.00 80.69 69 ILE A CA 1
ATOM 560 C C . ILE A 1 69 ? 19.125 -6.789 -10.845 1.00 80.69 69 ILE A C 1
ATOM 562 O O . ILE A 1 69 ? 19.546 -5.650 -11.034 1.00 80.69 69 ILE A O 1
ATOM 566 N N . LYS A 1 70 ? 19.649 -7.856 -11.456 1.00 79.88 70 LYS A N 1
ATOM 567 C CA . LYS A 1 70 ? 20.737 -7.765 -12.439 1.00 79.88 70 LYS A CA 1
ATOM 568 C C . LYS A 1 70 ? 20.234 -7.293 -13.799 1.00 79.88 70 LYS A C 1
ATOM 570 O O . LYS A 1 70 ? 20.896 -6.485 -14.444 1.00 79.88 70 LYS A O 1
ATOM 575 N N . HIS A 1 71 ? 19.068 -7.787 -14.216 1.00 80.50 71 HIS A N 1
ATOM 576 C CA . HIS A 1 71 ? 18.477 -7.488 -15.521 1.00 80.50 71 HIS A CA 1
ATOM 577 C C . HIS A 1 71 ? 17.986 -6.041 -15.608 1.00 80.50 71 HIS A C 1
ATOM 579 O O . HIS A 1 71 ? 18.186 -5.367 -16.614 1.00 80.50 71 HIS A O 1
ATOM 585 N N . PHE A 1 72 ? 17.412 -5.512 -14.526 1.00 81.50 72 PHE A N 1
ATOM 586 C CA . PHE A 1 72 ? 16.946 -4.133 -14.459 1.00 81.50 72 PHE A CA 1
ATOM 587 C C . PHE A 1 72 ? 17.804 -3.298 -13.501 1.00 81.50 72 PHE A C 1
ATOM 589 O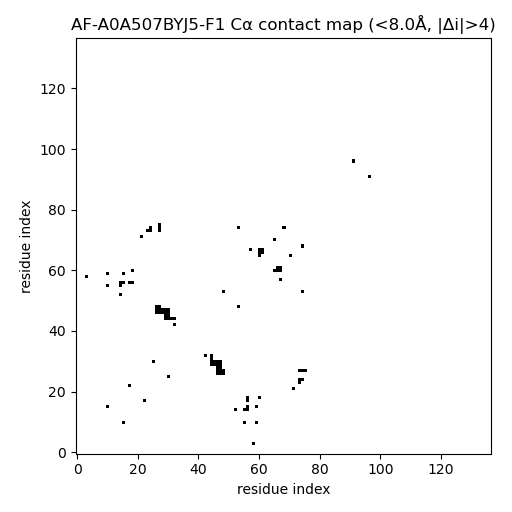 O . PHE A 1 72 ? 17.405 -3.004 -12.378 1.00 81.50 72 PHE A O 1
ATOM 596 N N . GLN A 1 73 ? 18.959 -2.826 -13.979 1.00 70.56 73 GLN A N 1
ATOM 597 C CA . GLN A 1 73 ? 19.917 -2.015 -13.198 1.00 70.56 73 GLN A CA 1
ATOM 598 C C . GLN A 1 73 ? 19.318 -0.773 -12.509 1.00 70.56 73 GLN A C 1
ATOM 600 O O . GLN A 1 73 ? 19.873 -0.269 -11.537 1.00 70.56 73 GLN A O 1
ATOM 605 N N . HIS A 1 74 ? 18.202 -0.253 -13.024 1.00 69.94 74 HIS A N 1
ATOM 606 C CA . HIS A 1 74 ? 17.581 0.992 -12.565 1.00 69.94 74 HIS A CA 1
ATOM 607 C C . HIS A 1 74 ? 16.207 0.784 -11.942 1.00 69.94 74 HIS A C 1
ATOM 609 O O . HIS A 1 74 ? 15.483 1.763 -11.732 1.00 69.94 74 HIS A O 1
ATOM 615 N N . PHE A 1 75 ? 15.820 -0.466 -11.678 1.00 70.31 75 PHE A N 1
ATOM 616 C CA . PHE A 1 75 ? 14.591 -0.695 -10.944 1.00 70.31 75 PHE A CA 1
ATOM 617 C C . PHE A 1 75 ? 14.699 -0.004 -9.591 1.00 70.31 75 PHE A C 1
ATOM 619 O O . PHE A 1 75 ? 15.731 -0.149 -8.925 1.00 70.31 75 PHE A O 1
ATOM 626 N N . PRO A 1 76 ? 13.672 0.750 -9.162 1.00 64.44 76 PRO A N 1
ATOM 627 C CA . PRO A 1 76 ? 13.639 1.185 -7.784 1.00 64.44 76 PRO A CA 1
ATOM 628 C C . PRO A 1 76 ? 13.702 -0.093 -6.959 1.00 64.44 76 PRO A C 1
ATOM 630 O O . PRO A 1 76 ? 12.812 -0.940 -7.073 1.00 64.44 76 PRO A O 1
ATOM 633 N N . VAL A 1 77 ? 14.792 -0.264 -6.198 1.00 59.25 77 VAL A N 1
ATOM 634 C CA . VAL A 1 77 ? 14.889 -1.313 -5.186 1.00 59.25 77 VAL A CA 1
ATOM 635 C C . VAL A 1 77 ? 13.588 -1.189 -4.433 1.00 59.25 77 VAL A C 1
ATOM 637 O O . VAL A 1 77 ? 13.329 -0.134 -3.849 1.00 59.25 77 VAL A O 1
ATOM 640 N N . GLN A 1 78 ? 12.716 -2.194 -4.565 1.00 58.50 78 GLN A N 1
ATOM 641 C CA . GLN A 1 78 ? 11.501 -2.197 -3.787 1.00 58.50 78 GLN A CA 1
ATOM 642 C C . GLN A 1 78 ? 12.010 -2.116 -2.373 1.00 58.50 78 GLN A C 1
ATOM 644 O O . GLN A 1 78 ? 12.623 -3.073 -1.894 1.00 58.50 78 GLN A O 1
ATOM 649 N N . ALA A 1 79 ? 11.819 -0.953 -1.746 1.00 47.91 79 ALA A N 1
ATOM 650 C CA . ALA A 1 79 ? 11.807 -0.882 -0.315 1.00 47.91 79 ALA A CA 1
ATOM 651 C C . ALA A 1 79 ? 10.860 -2.018 0.020 1.00 47.91 79 ALA A C 1
ATOM 653 O O . ALA A 1 79 ? 9.670 -1.968 -0.309 1.00 47.91 79 ALA A O 1
ATOM 654 N N . SER A 1 80 ? 11.415 -3.119 0.535 1.00 49.12 80 SER A N 1
ATOM 655 C CA . SER A 1 80 ? 10.611 -4.019 1.314 1.00 49.12 80 SER A CA 1
ATOM 656 C C . SER A 1 80 ? 9.839 -3.051 2.180 1.00 49.12 80 SER A C 1
ATOM 658 O O . SER A 1 80 ? 10.435 -2.183 2.824 1.00 49.12 80 SER A O 1
ATOM 660 N N . SER A 1 81 ? 8.513 -3.091 2.095 1.00 48.84 81 SER A N 1
ATOM 661 C CA . SER A 1 81 ? 7.758 -2.644 3.235 1.00 48.84 81 SER A CA 1
ATOM 662 C C . SER A 1 81 ? 8.333 -3.510 4.348 1.00 48.84 81 SER A C 1
ATOM 664 O O . SER A 1 81 ? 7.949 -4.670 4.511 1.00 48.84 81 SER A O 1
ATOM 666 N N . THR A 1 82 ? 9.360 -3.003 5.037 1.00 47.09 82 THR A N 1
ATOM 667 C CA . THR A 1 82 ? 9.564 -3.312 6.427 1.00 47.09 82 THR A CA 1
ATOM 668 C C . THR A 1 82 ? 8.147 -3.206 6.944 1.00 47.09 82 THR A C 1
ATOM 670 O O . THR A 1 82 ? 7.498 -2.186 6.664 1.00 47.09 82 THR A O 1
ATOM 673 N N . PRO A 1 83 ? 7.565 -4.304 7.461 1.00 52.50 83 PRO A N 1
ATOM 674 C CA . PRO A 1 83 ? 6.251 -4.194 8.053 1.00 52.50 83 PRO A CA 1
ATOM 675 C C . P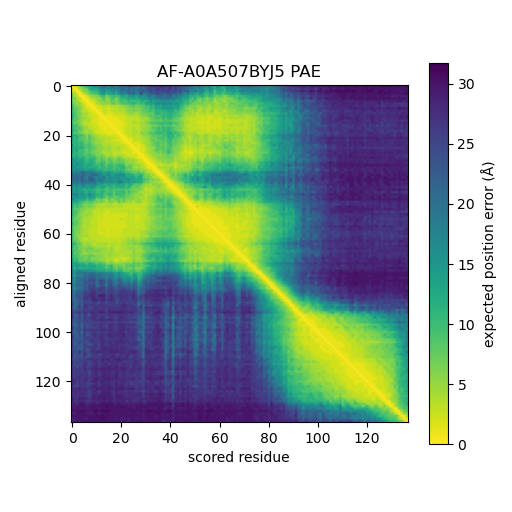RO A 1 83 ? 6.419 -3.023 8.995 1.00 52.50 83 PRO A C 1
ATOM 677 O O . PRO A 1 83 ? 7.290 -3.078 9.866 1.00 52.50 83 PRO A O 1
ATOM 680 N N . VAL A 1 84 ? 5.763 -1.901 8.675 1.00 54.28 84 VAL A N 1
ATOM 681 C CA . VAL A 1 84 ? 5.908 -0.710 9.486 1.00 54.28 84 VAL A CA 1
ATOM 682 C C . VAL A 1 84 ? 5.504 -1.249 10.831 1.00 54.28 84 VAL A C 1
ATOM 684 O O . VAL A 1 84 ? 4.387 -1.758 10.973 1.00 54.28 84 VAL A O 1
ATOM 687 N N . ALA A 1 85 ? 6.449 -1.266 11.765 1.00 53.12 85 ALA A N 1
ATOM 688 C CA . ALA A 1 85 ? 6.198 -1.631 13.136 1.00 53.12 85 ALA A CA 1
ATOM 689 C C . ALA A 1 85 ? 5.384 -0.482 13.735 1.00 53.12 85 ALA A C 1
ATOM 691 O O . ALA A 1 85 ? 5.756 0.134 14.721 1.00 53.12 85 ALA A O 1
ATOM 692 N N . ASN A 1 86 ? 4.232 -0.201 13.129 1.00 57.25 86 ASN A N 1
ATOM 693 C CA . ASN A 1 86 ? 3.063 0.305 13.782 1.00 57.25 86 ASN A CA 1
ATOM 694 C C . ASN A 1 86 ? 2.600 -0.840 14.682 1.00 57.25 86 ASN A C 1
ATOM 696 O O . ASN A 1 86 ? 1.512 -1.389 14.525 1.00 57.25 86 ASN A O 1
ATOM 700 N N . LEU A 1 87 ? 3.413 -1.143 15.695 1.00 56.19 87 LEU A N 1
ATOM 701 C CA . LEU A 1 87 ? 2.895 -1.478 17.002 1.00 56.19 87 LEU A CA 1
ATOM 702 C C . LEU A 1 87 ? 2.237 -0.188 17.514 1.00 56.19 87 LEU A C 1
ATOM 704 O O . LEU A 1 87 ? 2.693 0.449 18.457 1.00 56.19 87 LEU A O 1
ATOM 708 N N . ALA A 1 88 ? 1.209 0.273 16.793 1.00 62.31 88 ALA A N 1
ATOM 709 C CA . ALA A 1 88 ? 0.321 1.298 17.267 1.00 62.31 88 ALA A CA 1
ATOM 710 C C . ALA A 1 88 ? -0.225 0.692 18.548 1.00 62.31 88 ALA A C 1
ATOM 712 O O . ALA A 1 88 ? -0.911 -0.331 18.496 1.00 62.31 88 ALA A O 1
ATOM 713 N N . GLN A 1 89 ? 0.182 1.247 19.690 1.00 64.56 89 GLN A N 1
ATOM 714 C CA . GLN A 1 89 ? -0.404 0.888 20.967 1.00 64.56 89 GLN A CA 1
ATOM 715 C C . GLN A 1 89 ? -1.909 0.996 20.756 1.00 64.56 89 GLN A C 1
ATOM 717 O O . GLN A 1 89 ? -2.417 2.087 20.485 1.00 64.56 89 GLN A O 1
ATOM 722 N N . GLN A 1 90 ? -2.596 -0.149 20.737 1.00 65.38 90 GLN A N 1
ATOM 723 C CA . GLN A 1 90 ? -4.033 -0.168 20.541 1.00 65.38 90 GLN A CA 1
ATOM 724 C C . GLN A 1 90 ? -4.610 0.695 21.650 1.00 65.38 90 GLN A C 1
ATOM 726 O O . GLN A 1 90 ? -4.521 0.357 22.831 1.00 65.38 90 GLN A O 1
ATOM 731 N N . ARG A 1 91 ? -5.143 1.857 21.274 1.00 69.62 91 ARG A N 1
ATOM 732 C CA . ARG A 1 91 ? -5.839 2.722 22.210 1.00 69.62 91 ARG A CA 1
ATOM 733 C C . ARG A 1 91 ? -7.055 1.913 22.656 1.00 69.62 91 ARG A C 1
ATOM 735 O O . ARG A 1 91 ? -7.942 1.652 21.847 1.00 69.62 91 ARG A O 1
ATOM 742 N N . GLY A 1 92 ? -7.015 1.407 23.889 1.00 67.19 92 GLY A N 1
ATOM 743 C CA . GLY A 1 92 ? -8.044 0.514 24.415 1.00 67.19 92 GLY A CA 1
ATOM 744 C C . GLY A 1 92 ? -9.439 1.125 24.276 1.00 67.19 92 GLY A C 1
ATOM 745 O O . GLY A 1 92 ? -9.594 2.348 24.291 1.00 67.19 92 GLY A O 1
ATOM 746 N N . ASN A 1 93 ? -10.456 0.273 24.124 1.00 81.62 93 ASN A N 1
ATOM 747 C CA . ASN A 1 93 ? -11.846 0.708 24.004 1.00 81.62 93 ASN A CA 1
ATOM 748 C C . ASN A 1 93 ? -12.225 1.587 25.212 1.00 81.62 93 ASN A C 1
ATOM 750 O O . ASN A 1 93 ? -12.087 1.166 26.363 1.00 81.62 93 ASN A O 1
ATOM 754 N N . SER A 1 94 ? -12.713 2.803 24.952 1.00 79.69 94 SER A N 1
ATOM 755 C CA . SER A 1 94 ? -13.081 3.775 25.990 1.00 79.69 94 SER A CA 1
ATOM 756 C C . SER A 1 94 ? -14.129 3.222 26.957 1.00 79.69 94 SER A C 1
ATOM 758 O O . SER A 1 94 ? -14.100 3.545 28.141 1.00 79.69 94 SER A O 1
ATOM 760 N N . SER A 1 95 ? -15.006 2.333 26.484 1.00 79.56 95 SER A N 1
ATOM 761 C CA . SER A 1 95 ? -15.985 1.634 27.320 1.00 79.56 95 SER A CA 1
ATOM 762 C C . SER A 1 95 ? -15.320 0.767 28.398 1.00 79.56 95 SER A C 1
ATOM 764 O O . SER A 1 95 ? -15.732 0.826 29.555 1.00 79.56 95 SER A O 1
ATOM 766 N N . ILE A 1 96 ? -14.250 0.046 28.047 1.00 80.88 96 ILE A N 1
ATOM 767 C CA . ILE A 1 96 ? -13.498 -0.821 28.968 1.00 80.88 96 ILE A CA 1
ATOM 768 C C . ILE A 1 96 ? -12.717 0.028 29.978 1.00 80.88 96 ILE A C 1
ATOM 770 O O . ILE A 1 96 ? -12.711 -0.251 31.169 1.00 80.88 96 ILE A O 1
ATOM 774 N N . LEU A 1 97 ? -12.094 1.123 29.536 1.00 80.31 97 LEU A N 1
ATOM 775 C CA . LEU A 1 97 ? -11.397 2.029 30.458 1.00 80.31 97 LEU A CA 1
ATOM 776 C C . LEU A 1 97 ? -12.366 2.671 31.467 1.00 80.31 97 LEU A C 1
ATOM 778 O O . LEU A 1 97 ? -12.053 2.799 32.652 1.00 80.31 97 LEU A O 1
ATOM 782 N N . ASN A 1 98 ? -13.569 3.025 31.014 1.00 85.88 98 ASN A N 1
ATOM 783 C CA . ASN A 1 98 ? -14.601 3.608 31.864 1.00 85.88 98 ASN A CA 1
ATOM 784 C C . ASN A 1 98 ? -15.257 2.585 32.807 1.00 85.88 98 ASN A C 1
ATOM 786 O O . ASN A 1 98 ? -15.716 2.982 33.883 1.00 85.88 98 ASN A O 1
ATOM 790 N N . SER A 1 99 ? -15.297 1.291 32.457 1.00 85.12 99 SER A N 1
ATOM 791 C CA . SER A 1 99 ? -15.841 0.253 33.342 1.00 85.12 99 SER A CA 1
ATOM 792 C C . SER A 1 99 ? -14.986 0.096 34.596 1.00 85.12 99 SER A C 1
ATOM 794 O O . SER A 1 99 ? -15.540 0.119 35.690 1.00 85.12 99 SER A O 1
ATOM 796 N N . PHE A 1 100 ? -13.655 0.099 34.476 1.00 84.88 100 PHE A N 1
ATOM 797 C CA . PHE A 1 100 ? -12.755 0.051 35.637 1.00 84.88 100 PHE A CA 1
ATOM 798 C C . PHE A 1 100 ? -12.943 1.243 36.585 1.00 84.88 100 PHE A C 1
ATOM 800 O O . PHE A 1 100 ? -12.995 1.086 37.807 1.00 84.88 100 PHE A O 1
ATOM 807 N N . ALA A 1 101 ? -13.100 2.451 36.036 1.00 87.50 101 ALA A N 1
ATOM 808 C CA . ALA A 1 101 ? -13.369 3.640 36.842 1.00 87.50 101 ALA A CA 1
ATOM 809 C C . ALA A 1 101 ? -14.733 3.559 37.553 1.00 87.50 101 ALA A C 1
ATOM 811 O O . ALA A 1 101 ? -14.872 4.003 38.696 1.00 87.50 101 ALA A O 1
ATOM 812 N N . ARG A 1 102 ? -15.746 2.984 36.891 1.00 87.88 102 ARG A N 1
ATOM 813 C CA . ARG A 1 102 ? -17.077 2.765 37.471 1.00 87.88 102 ARG A CA 1
ATOM 814 C C . ARG A 1 102 ? -17.043 1.687 38.558 1.00 87.88 102 ARG A C 1
ATOM 816 O O . ARG A 1 102 ? -17.592 1.918 39.630 1.00 87.88 102 ARG A O 1
ATOM 823 N N . GLU A 1 103 ? -16.370 0.566 38.324 1.00 90.56 103 GLU A N 1
ATOM 824 C CA . GLU A 1 103 ? -16.210 -0.526 39.293 1.00 90.56 103 GLU A CA 1
ATOM 825 C C . GLU A 1 103 ? -15.509 -0.057 40.569 1.00 90.56 103 GLU A C 1
ATOM 827 O O . GLU A 1 103 ? -15.976 -0.353 41.669 1.00 90.56 103 GLU A O 1
ATOM 832 N N . LYS A 1 104 ? -14.462 0.769 40.443 1.00 92.81 104 LYS A N 1
ATOM 833 C CA . LYS A 1 104 ? -13.788 1.375 41.600 1.00 92.81 104 LYS A CA 1
ATOM 834 C C . LYS A 1 104 ? -14.727 2.260 42.430 1.00 92.81 104 LYS A C 1
ATOM 836 O O . LYS A 1 104 ? -14.728 2.187 43.654 1.00 92.81 104 LYS A O 1
ATOM 841 N N . LYS A 1 105 ? -15.572 3.068 41.783 1.00 93.06 105 LYS A N 1
ATOM 842 C CA . LYS A 1 105 ? -16.568 3.891 42.495 1.00 93.06 105 LYS A CA 1
ATOM 843 C C . LYS A 1 105 ? -17.635 3.041 43.184 1.00 93.06 105 LYS A C 1
ATOM 845 O O . LYS A 1 105 ? -18.072 3.381 44.282 1.00 93.06 105 LYS A O 1
ATOM 850 N N . ILE A 1 106 ? -18.062 1.949 42.550 1.00 92.00 106 ILE A N 1
ATOM 851 C CA . ILE A 1 106 ? -19.041 1.025 43.132 1.00 92.00 106 ILE A CA 1
ATOM 852 C C . ILE A 1 106 ? -18.454 0.362 44.379 1.00 92.00 106 ILE A C 1
ATOM 854 O O . ILE A 1 106 ? -19.111 0.367 45.417 1.00 92.00 106 ILE A O 1
ATOM 858 N N . SER A 1 107 ? -17.219 -0.143 44.324 1.00 92.00 107 SER A N 1
ATOM 859 C CA . SER A 1 107 ? -16.588 -0.799 45.476 1.00 92.00 107 SER A CA 1
ATOM 860 C C . SER A 1 107 ? -16.377 0.161 46.651 1.00 92.00 107 SER A C 1
ATOM 862 O O . SER A 1 107 ? -16.688 -0.180 47.793 1.00 92.00 107 SER A O 1
ATOM 864 N N . GLU A 1 108 ? -15.951 1.397 46.382 1.00 91.44 108 GLU A N 1
ATOM 865 C CA . GLU A 1 108 ? -15.839 2.447 47.399 1.00 91.44 108 GLU A CA 1
ATOM 866 C C . GLU A 1 108 ? -17.193 2.791 48.037 1.00 91.44 108 GLU A C 1
ATOM 868 O O . GLU A 1 108 ? -17.270 2.997 49.250 1.00 91.44 108 GLU A O 1
ATOM 873 N N . ASN A 1 109 ? -18.274 2.837 47.251 1.00 92.88 109 ASN A N 1
ATOM 874 C CA . ASN A 1 109 ? -19.610 3.108 47.778 1.00 92.88 109 ASN A CA 1
ATOM 875 C C . ASN A 1 109 ? -20.150 1.923 48.593 1.00 92.88 109 ASN A C 1
ATOM 877 O O . ASN A 1 109 ? -20.682 2.129 49.681 1.00 92.88 109 ASN A O 1
ATOM 881 N N . MET A 1 110 ? -19.954 0.689 48.122 1.00 91.75 110 MET A N 1
ATOM 882 C CA . MET A 1 110 ? -20.353 -0.529 48.837 1.00 91.75 110 MET A CA 1
ATOM 883 C C . MET A 1 110 ? -19.622 -0.677 50.170 1.00 91.75 110 MET A C 1
ATOM 885 O O . MET A 1 110 ? -20.229 -1.090 51.152 1.00 91.75 110 MET A O 1
ATOM 889 N N . ARG A 1 111 ? -18.358 -0.251 50.252 1.00 91.12 111 ARG A N 1
ATOM 890 C CA . ARG A 1 111 ? -17.620 -0.210 51.521 1.00 91.12 111 ARG A CA 1
ATOM 891 C C . ARG A 1 111 ? -18.255 0.737 52.547 1.00 91.12 111 ARG A C 1
ATOM 893 O O . ARG A 1 111 ? -18.169 0.470 53.736 1.00 91.12 111 ARG A O 1
ATOM 900 N N . LYS A 1 112 ? -18.897 1.819 52.094 1.00 93.31 112 LYS A N 1
ATOM 901 C CA . LYS A 1 112 ? -19.568 2.820 52.947 1.00 93.31 112 LYS A CA 1
ATOM 902 C C . LYS A 1 112 ? -21.040 2.494 53.231 1.00 93.31 112 LYS A C 1
A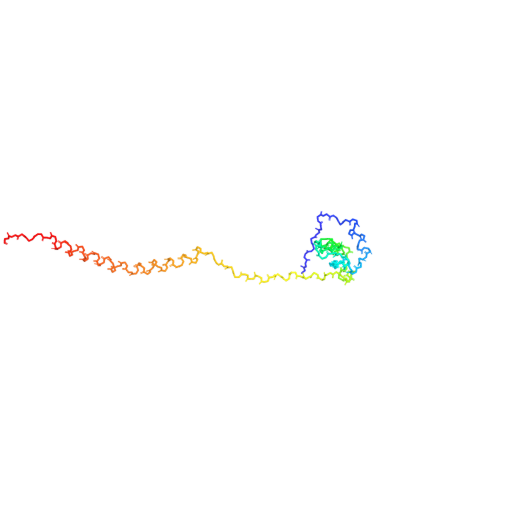TOM 904 O O . LYS A 1 112 ? -21.647 3.134 54.085 1.00 93.31 112 LYS A O 1
ATOM 909 N N . MET A 1 113 ? -21.639 1.537 52.519 1.00 91.75 113 MET A N 1
ATOM 910 C CA . MET A 1 113 ? -23.051 1.168 52.688 1.00 91.75 113 MET A CA 1
ATOM 911 C C . MET A 1 113 ? -23.415 0.687 54.101 1.00 91.75 113 MET A C 1
ATOM 913 O O . MET A 1 113 ? -24.452 1.124 54.593 1.00 91.75 113 MET A O 1
ATOM 917 N N . PRO A 1 114 ? -22.605 -0.140 54.791 1.00 91.06 114 PRO A N 1
ATOM 918 C CA . PRO A 1 114 ? -22.926 -0.585 56.148 1.00 91.06 114 PRO A CA 1
ATOM 919 C C . PRO A 1 114 ? -23.089 0.579 57.131 1.00 91.06 114 PRO A C 1
ATOM 921 O O . PRO A 1 114 ? -24.022 0.592 57.933 1.00 91.06 114 PRO A O 1
ATOM 924 N N . ASP A 1 115 ? -22.223 1.586 57.028 1.00 89.94 115 ASP A N 1
ATOM 925 C CA . ASP A 1 115 ? -22.265 2.762 57.898 1.00 89.94 115 ASP A CA 1
ATOM 926 C C . ASP A 1 115 ? -23.458 3.662 57.560 1.00 89.94 115 ASP A C 1
ATOM 928 O O . ASP A 1 115 ? -24.140 4.151 58.459 1.00 89.94 115 ASP A O 1
ATOM 932 N N . LYS A 1 116 ? -23.778 3.811 56.266 1.00 88.94 116 LYS A N 1
ATOM 933 C CA . LYS A 1 116 ? -24.980 4.529 55.809 1.00 88.94 116 LYS A CA 1
ATOM 934 C C . LYS A 1 116 ? -26.269 3.874 56.305 1.00 88.94 116 LYS A C 1
ATOM 936 O O . LYS A 1 116 ? -27.180 4.583 56.715 1.00 88.94 116 LYS A O 1
ATOM 941 N N . ILE A 1 117 ? -26.343 2.542 56.296 1.00 89.50 117 ILE A N 1
ATOM 942 C CA . ILE A 1 117 ? -27.507 1.798 56.802 1.00 89.50 117 ILE A CA 1
ATOM 943 C C . ILE A 1 117 ? -27.662 2.024 58.309 1.00 89.50 117 ILE A C 1
ATOM 945 O O . ILE A 1 117 ? -28.756 2.349 58.764 1.00 89.50 117 ILE A O 1
ATOM 949 N N . LYS A 1 118 ? -26.570 1.942 59.081 1.00 91.19 118 LYS A N 1
ATOM 950 C CA . LYS A 1 118 ? -26.603 2.218 60.527 1.00 91.19 118 LYS A CA 1
ATOM 951 C C . LYS A 1 118 ? -27.032 3.652 60.835 1.00 91.19 118 LYS A C 1
ATOM 953 O O . LYS A 1 118 ? -27.853 3.852 61.725 1.00 91.19 118 LYS A O 1
ATOM 958 N N . ALA A 1 119 ? -26.506 4.634 60.104 1.00 90.69 119 ALA A N 1
ATOM 959 C CA . ALA A 1 119 ? -26.891 6.034 60.266 1.00 90.69 119 ALA A CA 1
ATOM 960 C C . ALA A 1 119 ? -28.384 6.242 59.964 1.00 90.69 119 ALA A C 1
ATOM 962 O O . ALA A 1 119 ? -29.094 6.844 60.765 1.00 90.69 119 ALA A O 1
ATOM 963 N N . PHE A 1 120 ? -28.879 5.656 58.871 1.00 88.44 120 PHE A N 1
ATOM 964 C CA . PHE A 1 120 ? -30.287 5.734 58.487 1.00 88.44 120 PHE A CA 1
ATOM 965 C C . PHE A 1 120 ? -31.219 5.085 59.521 1.00 88.44 120 PHE A C 1
ATOM 967 O O . PHE A 1 120 ? -32.256 5.645 59.872 1.00 88.44 120 PHE A O 1
ATOM 974 N N . GLU A 1 121 ? -30.855 3.922 60.065 1.00 89.69 121 GLU A N 1
ATOM 975 C CA . GLU A 1 121 ? -31.630 3.282 61.131 1.00 89.69 121 GLU A CA 1
ATOM 976 C C . GLU A 1 121 ? -31.650 4.110 62.418 1.00 89.69 121 GLU A C 1
ATOM 978 O O . GLU A 1 121 ? -32.688 4.193 63.076 1.00 89.69 121 GLU A O 1
ATOM 983 N N . GLN A 1 122 ? -30.528 4.737 62.778 1.00 85.88 122 GLN A N 1
ATOM 984 C CA . GLN A 1 122 ? -30.443 5.613 63.946 1.00 85.88 122 GLN A CA 1
ATOM 985 C C . GLN A 1 122 ? -31.273 6.886 63.769 1.00 85.88 122 GLN A C 1
ATOM 987 O O . GLN A 1 122 ? -31.983 7.272 64.694 1.00 85.88 122 GLN A O 1
ATOM 992 N N . GLU A 1 123 ? -31.236 7.516 62.595 1.00 85.00 123 GLU A N 1
ATOM 993 C CA . GLU A 1 123 ? -32.093 8.663 62.276 1.00 85.00 123 GLU A CA 1
ATOM 994 C C . GLU A 1 123 ? -33.571 8.283 62.330 1.00 85.00 123 GLU A C 1
ATOM 996 O O . GLU A 1 123 ? -34.367 8.977 62.959 1.00 85.00 123 GLU A O 1
ATOM 1001 N N . ARG A 1 124 ? -33.938 7.127 61.771 1.00 87.94 124 ARG A N 1
ATOM 1002 C CA . ARG A 1 124 ? -35.318 6.637 61.793 1.00 87.94 124 ARG A CA 1
ATOM 1003 C C . ARG A 1 124 ? -35.804 6.301 63.207 1.00 87.94 124 ARG A C 1
ATOM 1005 O O . ARG A 1 124 ? -36.981 6.482 63.508 1.00 87.94 124 ARG A O 1
ATOM 1012 N N . ARG A 1 125 ? -34.923 5.806 64.083 1.00 82.19 125 ARG A N 1
ATOM 1013 C CA . ARG A 1 125 ? -35.234 5.594 65.510 1.00 82.19 125 ARG A CA 1
ATOM 1014 C C . ARG A 1 125 ? -35.444 6.922 66.235 1.00 82.19 125 ARG A C 1
ATOM 1016 O O . ARG A 1 125 ? -36.462 7.068 66.897 1.00 82.19 125 ARG A O 1
ATOM 1023 N N . LYS A 1 126 ? -34.561 7.902 66.024 1.00 84.31 126 LYS A N 1
ATOM 1024 C CA . LYS A 1 126 ? -34.685 9.251 66.601 1.00 84.31 126 LYS A CA 1
ATOM 1025 C C . LYS A 1 126 ? -35.964 9.962 66.157 1.00 84.31 126 LYS A C 1
ATOM 1027 O O . LYS A 1 126 ? -36.643 10.542 66.991 1.00 84.31 126 LYS A O 1
ATOM 1032 N N . GLN A 1 127 ? -36.329 9.859 64.878 1.00 81.12 127 GLN A N 1
ATOM 1033 C CA . GLN A 1 127 ? -37.585 10.413 64.353 1.00 81.12 127 GLN A CA 1
ATOM 1034 C C . GLN A 1 127 ? -38.811 9.787 65.031 1.00 81.12 127 GLN A C 1
ATOM 1036 O O . GLN A 1 127 ? -39.706 10.502 65.470 1.00 81.12 127 GLN A O 1
ATOM 1041 N N . ARG A 1 128 ? -38.819 8.458 65.198 1.00 78.50 128 ARG A N 1
ATOM 1042 C CA . ARG A 1 128 ? -39.893 7.750 65.915 1.00 78.50 128 ARG A CA 1
ATOM 1043 C C . ARG A 1 128 ? -39.964 8.099 67.399 1.00 78.50 128 ARG A C 1
ATOM 1045 O O . ARG A 1 128 ? -41.038 8.021 67.979 1.00 78.50 128 ARG A O 1
ATOM 1052 N N . GLU A 1 129 ? -38.837 8.419 68.025 1.00 75.00 129 GLU A N 1
ATOM 1053 C CA . GLU A 1 129 ? -38.785 8.857 69.422 1.00 75.00 129 GLU A CA 1
ATOM 1054 C C . GLU A 1 129 ? -39.282 10.296 69.582 1.00 75.00 129 GLU A C 1
ATOM 1056 O O . GLU A 1 129 ? -40.009 10.561 70.531 1.00 75.00 129 GLU A O 1
ATOM 1061 N N . SER A 1 130 ? -38.986 11.192 68.635 1.00 72.06 130 SER A N 1
ATOM 1062 C CA . SER A 1 130 ? -39.531 12.558 68.621 1.00 72.06 130 SER A CA 1
ATOM 1063 C C . SER A 1 130 ? -41.009 12.639 68.222 1.00 72.06 130 SER A C 1
ATOM 1065 O O . SER A 1 130 ? -41.672 13.614 68.550 1.00 72.06 130 SER A O 1
ATOM 1067 N N . GLU A 1 131 ? -41.527 11.634 67.508 1.00 69.62 131 GLU A N 1
ATOM 1068 C CA . GLU A 1 131 ? -42.945 11.529 67.131 1.00 69.62 131 GLU A CA 1
ATOM 1069 C C . GLU A 1 131 ? -43.813 10.848 68.197 1.00 69.62 131 GLU A C 1
ATOM 1071 O O . GLU A 1 131 ? -45.031 10.797 68.028 1.00 69.62 131 GLU A O 1
ATOM 1076 N N . LYS A 1 132 ? -43.235 10.315 69.286 1.00 68.12 132 LYS A N 1
ATOM 1077 C CA . LYS A 1 132 ? -44.044 9.831 70.412 1.00 68.12 132 LYS A CA 1
ATOM 1078 C C . LYS A 1 132 ? -44.667 11.049 71.103 1.00 68.12 132 LYS A C 1
ATOM 1080 O O . LYS A 1 132 ? -43.919 11.840 71.672 1.00 68.12 132 LYS A O 1
ATOM 1085 N N . PRO A 1 133 ? -46.000 11.221 71.059 1.00 62.00 133 PRO A N 1
ATOM 1086 C CA . PRO A 1 133 ? -46.639 12.297 71.796 1.00 62.00 133 PRO A CA 1
ATOM 1087 C C . PRO A 1 133 ? -46.441 12.045 73.293 1.00 62.00 133 PRO A C 1
ATOM 1089 O O . PRO A 1 133 ? -46.676 10.927 73.760 1.00 62.00 133 PRO A O 1
ATOM 1092 N N . ASP A 1 134 ? -46.019 13.075 74.028 1.00 59.41 134 ASP A N 1
ATOM 1093 C CA . ASP A 1 134 ? -46.073 13.069 75.489 1.00 59.41 134 ASP A CA 1
ATOM 1094 C C . ASP A 1 134 ? -47.538 12.864 75.887 1.00 59.41 134 ASP A C 1
ATOM 1096 O O . ASP A 1 134 ? -48.390 13.731 75.678 1.00 59.41 134 ASP A O 1
ATOM 1100 N N . LE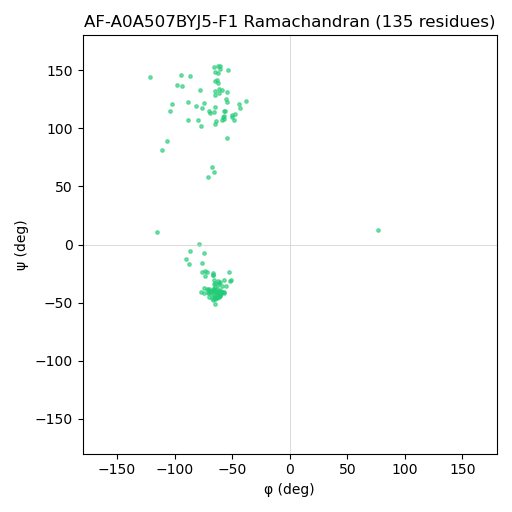U A 1 135 ? -47.850 11.670 76.387 1.00 65.31 135 LEU A N 1
ATOM 1101 C CA . LEU A 1 135 ? -49.138 11.385 76.999 1.00 65.31 135 LEU A CA 1
ATOM 1102 C C . LEU A 1 135 ? -49.121 12.015 78.397 1.00 65.31 135 LEU A C 1
ATOM 1104 O O . LEU A 1 135 ? -48.293 11.612 79.214 1.00 65.31 135 LEU A O 1
ATOM 1108 N N . PRO A 1 136 ? -50.002 12.988 78.691 1.00 62.12 136 PRO A N 1
ATOM 1109 C CA . PRO A 1 136 ? -50.064 13.577 80.016 1.00 62.12 136 PRO A CA 1
ATOM 1110 C C . PRO A 1 136 ? -50.792 12.611 80.945 1.00 62.12 136 PRO A C 1
ATOM 1112 O O . PRO A 1 136 ? -52.010 12.580 80.864 1.00 62.12 136 PRO A O 1
ATOM 1115 N N . PHE A 1 137 ? -50.077 11.859 81.791 1.00 49.25 137 PHE A N 1
ATOM 1116 C CA . PHE A 1 137 ? -50.545 11.389 83.108 1.00 49.25 137 PHE A CA 1
ATOM 1117 C C . PHE A 1 137 ? -49.362 11.049 84.018 1.00 49.25 137 PHE A C 1
ATOM 1119 O O . PHE A 1 137 ? -48.586 10.132 83.667 1.00 49.25 137 PHE A O 1
#

Sequence (137 aa):
MRYMRFPKTPPSDRTLALIDKIPKATAYKPRTRPVDLNSYLPWRKTIQLSYTTQQDMYNTAILAGLDPIKHFQHFPVQASSTPVANLAQQRGNSSILNSFAREKKISENMRKMPDKIKAFEQERRKQRESEKPDLPF